Protein AF-A0AAW6R2M0-F1 (afdb_monomer)

Sequence (168 aa):
VGVVLWTAVLKSGVHATLAGVIVGFFIPLKEKHGRSPAKRLEHVLHPWVAYLILPLFAFANAGVSLQGVTLDGLTSILPLGIIAGLLIGKPLGISLFCWLALRLKLAHLPEGTTYQQIMAVGILCGIGFTMSIFIASLAFGSVDPELINWAKLGILVGSISSAVIGYS

Foldseek 3Di:
DLVVQLVVQVPQLVSNVVSVVVVLVPQAQDCPPVDGPSVVVCVVCVCCCVPPVQVVLCVVQLDADPPPDDPVLCVDPQLVVLLCCLQPVQLCVQLVVVVVCVVVVVDDDPPPDDSVVSSLVSLQSSLCQSVQLSVLCSVCVPPDPVSSNSSSVSNVVSNVVSVVVSVD

Nearest PDB structures (foldseek):
  7s24-assembly1_A  TM=9.761E-01  e=2.467E-16  Escherichia coli
  7a0w-assembly1_B  TM=9.775E-01  e=5.402E-16  Salmonella enterica subsp. enterica serovar Typhimurium str. LT2
  7a0y-assembly1_B  TM=9.804E-01  e=6.571E-16  Salmonella enterica subsp. enterica serovar Typhimurium str. LT2
  8ps0-assembly1_A  TM=9.637E-01  e=1.839E-15  Escherichia coli
  4au5-assembly1_A  TM=9.668E-01  e=6.572E-15  Escherichia coli

Mean predicted aligned error: 5.82 Å

pLDDT: mean 89.92, std 5.55, range [70.62, 97.38]

Secondary structure (DSSP, 8-state):
-HHHHHHHTGGGSHHHHHHHHHHHHHS--S-TTSS-HHHHHHHHHHHHIIIIIHHHHHHHHS----TT--HHHHTSHHHHHHHHIIIIIHHHHHHHHHHHHHHTTS--PPTT--HHHHHHHHHHTT--HHHHHHHHHHHHTTT-HHHHHHHHHHHHHHHHHHHHHHH-

Radius of gyration: 19.64 Å; Cα contacts (8 Å, |Δi|>4): 162; chains: 1; bounding box: 55×32×48 Å

Organism: NCBI:txid332186

Structure (mmCIF, N/CA/C/O backbone):
data_AF-A0AAW6R2M0-F1
#
_entry.id   AF-A0AAW6R2M0-F1
#
loop_
_atom_site.group_PDB
_atom_site.id
_atom_site.type_symbol
_atom_site.label_atom_id
_atom_site.label_alt_id
_atom_site.label_comp_id
_atom_site.label_asym_id
_atom_site.label_entity_id
_atom_site.label_seq_id
_atom_site.pdbx_PDB_ins_code
_atom_site.Cartn_x
_atom_site.Cartn_y
_atom_site.Cartn_z
_atom_site.occupancy
_atom_site.B_iso_or_equiv
_atom_site.auth_seq_id
_atom_site.auth_comp_id
_atom_site.auth_asym_id
_atom_site.auth_atom_id
_atom_site.pdbx_PDB_model_num
ATOM 1 N N . VAL A 1 1 ? -27.249 1.471 -7.514 1.00 74.44 1 VAL A N 1
ATOM 2 C CA . VAL A 1 1 ? -26.745 2.860 -7.357 1.00 74.44 1 VAL A CA 1
ATOM 3 C C . VAL A 1 1 ? -25.223 2.924 -7.400 1.00 74.44 1 VAL A C 1
ATOM 5 O O . VAL A 1 1 ? -24.711 3.594 -8.280 1.00 74.44 1 VAL A O 1
ATOM 8 N N . GLY A 1 2 ? -24.491 2.190 -6.550 1.00 79.94 2 GLY A N 1
ATOM 9 C CA . GLY A 1 2 ? -23.017 2.227 -6.564 1.00 79.94 2 GLY A CA 1
ATOM 10 C C . GLY A 1 2 ? -22.372 1.885 -7.913 1.00 79.94 2 GLY A C 1
ATOM 11 O O . GLY A 1 2 ? -21.513 2.622 -8.376 1.00 79.94 2 GLY A O 1
ATOM 12 N N . VAL A 1 3 ? -22.860 0.842 -8.597 1.00 87.06 3 VAL A N 1
ATOM 13 C CA . VA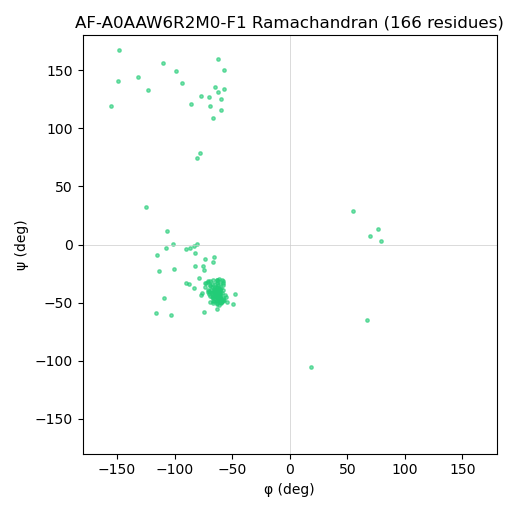L A 1 3 ? -22.395 0.479 -9.953 1.00 87.06 3 VAL A CA 1
ATOM 14 C C . VAL A 1 3 ? -22.656 1.598 -10.966 1.00 87.06 3 VAL A C 1
ATOM 16 O O . VAL A 1 3 ? -21.805 1.866 -11.799 1.00 87.06 3 VAL A O 1
ATOM 19 N N . VAL A 1 4 ? -23.787 2.303 -10.852 1.00 88.06 4 VAL A N 1
ATOM 20 C CA . VAL A 1 4 ? -24.137 3.425 -11.742 1.00 88.06 4 VAL A CA 1
ATOM 21 C C . VAL A 1 4 ? -23.178 4.600 -11.535 1.00 88.06 4 VAL A C 1
ATOM 23 O O . VAL A 1 4 ? -22.658 5.151 -12.503 1.00 88.06 4 VAL A O 1
ATOM 26 N N . LEU A 1 5 ? -22.889 4.944 -10.274 1.00 85.00 5 LEU A N 1
ATOM 27 C CA . LEU A 1 5 ? -21.897 5.968 -9.941 1.00 85.00 5 LEU A CA 1
ATOM 28 C C . LEU A 1 5 ? -20.513 5.579 -10.472 1.00 85.00 5 LEU A C 1
ATOM 30 O O . LEU A 1 5 ? -19.866 6.389 -11.124 1.00 85.00 5 LEU A O 1
ATOM 34 N N . TRP A 1 6 ? -20.097 4.330 -10.253 1.00 89.81 6 TRP A N 1
ATOM 35 C CA . TRP A 1 6 ? -18.831 3.795 -10.753 1.00 89.81 6 TRP A CA 1
ATOM 36 C C . TRP A 1 6 ? -18.732 3.886 -12.283 1.00 89.81 6 TRP A C 1
ATOM 38 O O . TRP A 1 6 ? -17.734 4.386 -12.796 1.00 89.81 6 TRP A O 1
ATOM 48 N N . THR A 1 7 ? -19.785 3.495 -13.015 1.00 87.75 7 THR A N 1
ATOM 49 C CA . THR A 1 7 ? -19.813 3.607 -14.483 1.00 87.75 7 THR A CA 1
ATOM 50 C C . THR A 1 7 ? -19.739 5.055 -14.955 1.00 87.75 7 THR A C 1
ATOM 52 O O . THR A 1 7 ? -19.073 5.335 -15.948 1.00 87.75 7 THR A O 1
ATOM 55 N N . ALA A 1 8 ? -20.364 5.988 -14.231 1.00 85.38 8 ALA A N 1
ATOM 56 C CA . ALA A 1 8 ? -20.354 7.404 -14.587 1.00 85.38 8 ALA A CA 1
ATOM 57 C C . ALA A 1 8 ? -18.955 8.035 -14.467 1.00 85.38 8 ALA A C 1
ATOM 59 O O . ALA A 1 8 ? -18.624 8.941 -15.228 1.00 85.38 8 ALA A O 1
ATOM 60 N N . VAL A 1 9 ? -18.116 7.542 -13.550 1.00 88.56 9 VAL A N 1
ATOM 61 C CA . VAL A 1 9 ? -16.774 8.095 -13.283 1.00 88.56 9 VAL A CA 1
ATOM 62 C C . VAL A 1 9 ? -15.624 7.221 -13.803 1.00 88.56 9 VAL A C 1
ATOM 64 O O . VAL A 1 9 ? -14.454 7.466 -13.496 1.00 88.56 9 VAL A O 1
ATOM 67 N N . LEU A 1 10 ? -15.937 6.211 -14.619 1.00 86.31 10 LEU A N 1
ATOM 68 C CA . LEU A 1 10 ? -15.000 5.171 -15.049 1.00 86.31 10 LEU A CA 1
ATOM 69 C C . LEU A 1 10 ? -13.761 5.719 -15.775 1.00 86.31 10 LEU A C 1
ATOM 71 O O . LEU A 1 10 ? -12.664 5.181 -15.635 1.00 86.31 10 LEU A O 1
ATOM 75 N N . LYS A 1 11 ? -13.913 6.823 -16.514 1.00 80.31 11 LYS A N 1
ATOM 76 C CA . LYS A 1 11 ? -12.878 7.346 -17.419 1.00 80.31 11 LYS A CA 1
ATOM 77 C C . LYS A 1 11 ? -11.613 7.860 -16.715 1.00 80.31 11 LYS A C 1
ATOM 79 O O . LYS A 1 11 ? -10.606 8.060 -17.379 1.00 80.31 11 LYS A O 1
ATOM 84 N N . SER A 1 12 ? -11.648 8.080 -15.398 1.00 75.56 12 SER A N 1
ATOM 85 C CA . SER A 1 12 ? -10.506 8.623 -14.650 1.00 75.56 12 SER A CA 1
ATOM 86 C C . SER A 1 12 ? -9.785 7.601 -13.758 1.00 75.56 12 SER A C 1
ATOM 88 O O . SER A 1 12 ? -8.777 7.957 -13.155 1.00 75.56 12 SER A O 1
ATOM 90 N N . GLY A 1 13 ? -10.247 6.347 -13.666 1.00 73.62 13 GLY A N 1
ATOM 91 C CA . GLY A 1 13 ? -9.607 5.288 -12.864 1.00 73.62 13 GLY A CA 1
ATOM 92 C C . GLY A 1 13 ? -9.671 5.524 -11.345 1.00 73.62 13 GLY A C 1
ATOM 93 O O . GLY A 1 13 ? -10.375 4.808 -10.638 1.00 73.62 13 GLY A O 1
ATOM 94 N N . VAL A 1 14 ? -9.014 6.574 -10.838 1.00 79.06 14 VAL A N 1
ATOM 95 C CA . VAL A 1 14 ? -9.030 6.989 -9.421 1.00 79.06 14 VAL A CA 1
ATOM 96 C C . VAL A 1 14 ? -10.427 7.388 -8.935 1.00 79.06 14 VAL A C 1
ATOM 98 O O . VAL A 1 14 ? -10.813 7.101 -7.806 1.00 79.06 14 VAL A O 1
ATOM 101 N N . HIS A 1 15 ? -11.245 7.997 -9.795 1.00 81.44 15 HIS A N 1
ATOM 102 C CA . HIS A 1 15 ? -12.616 8.342 -9.418 1.00 81.44 15 HIS A CA 1
ATOM 103 C C . HIS A 1 15 ? -13.487 7.088 -9.254 1.00 81.44 15 HIS A C 1
ATOM 105 O O . HIS A 1 15 ? -14.373 7.050 -8.401 1.00 81.44 15 HIS A O 1
ATOM 111 N N . ALA A 1 16 ? -13.197 6.032 -10.018 1.00 82.06 16 ALA A N 1
ATOM 112 C CA . ALA A 1 16 ? -13.907 4.765 -9.927 1.00 82.06 16 ALA A CA 1
ATOM 113 C C . ALA A 1 16 ? -13.605 4.040 -8.603 1.00 82.06 16 ALA A C 1
ATOM 115 O O . ALA A 1 16 ? -14.509 3.461 -8.002 1.00 82.06 16 ALA A O 1
ATOM 116 N N . THR A 1 17 ? -12.379 4.128 -8.076 1.00 86.25 17 THR A N 1
ATOM 117 C CA . THR A 1 17 ? -12.075 3.584 -6.741 1.00 86.25 17 THR A CA 1
ATOM 118 C C . THR A 1 17 ? -12.708 4.401 -5.620 1.00 86.25 17 THR A C 1
ATOM 120 O O . THR A 1 17 ? -13.270 3.822 -4.687 1.00 86.25 17 THR A O 1
ATOM 123 N N . LEU A 1 18 ? -12.726 5.731 -5.743 1.00 88.56 18 LEU A N 1
ATOM 124 C CA . LEU A 1 18 ? -13.427 6.602 -4.795 1.00 88.56 18 LEU A CA 1
ATOM 125 C C . LEU A 1 18 ? -14.941 6.361 -4.773 1.00 88.56 18 LEU A C 1
ATOM 127 O O . LEU A 1 18 ? -15.548 6.476 -3.712 1.00 88.56 18 LEU A O 1
ATOM 131 N N . ALA A 1 19 ? -15.558 5.958 -5.888 1.00 88.69 19 ALA A N 1
ATOM 132 C CA . ALA A 1 19 ? -16.978 5.607 -5.910 1.00 88.69 19 ALA A CA 1
ATOM 133 C C . ALA A 1 19 ? -17.312 4.471 -4.924 1.00 88.69 19 ALA A C 1
ATOM 135 O O . ALA A 1 19 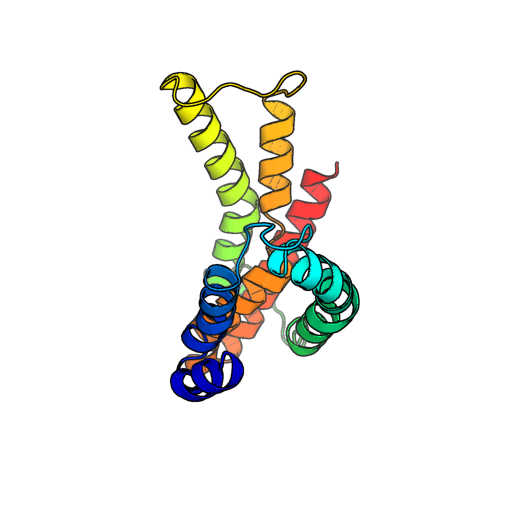? -18.336 4.537 -4.246 1.00 88.69 19 ALA A O 1
ATOM 136 N N . GLY A 1 20 ? -16.441 3.463 -4.788 1.00 88.81 20 GLY A N 1
ATOM 137 C CA . GLY A 1 20 ? -16.610 2.392 -3.800 1.00 88.81 20 GLY A CA 1
ATOM 138 C C . GLY A 1 20 ? -16.545 2.907 -2.359 1.00 88.81 20 GLY A C 1
ATOM 139 O O . GLY A 1 20 ? -17.389 2.548 -1.537 1.00 88.81 20 GLY A O 1
ATOM 140 N N . VAL A 1 21 ? -15.597 3.808 -2.080 1.00 92.50 21 VAL A N 1
ATOM 141 C CA . VAL A 1 21 ? -15.457 4.474 -0.774 1.00 92.50 21 VAL A CA 1
ATOM 142 C C . VAL A 1 21 ? -16.706 5.296 -0.450 1.00 92.50 21 VAL A C 1
ATOM 144 O O . VAL A 1 21 ? -17.280 5.134 0.624 1.00 92.50 21 VAL A O 1
ATOM 147 N N . ILE A 1 22 ? -17.177 6.116 -1.396 1.00 92.62 22 ILE A N 1
ATOM 148 C CA . ILE A 1 22 ? -18.400 6.919 -1.251 1.00 92.62 22 ILE A CA 1
ATOM 149 C C . ILE A 1 22 ? -19.590 6.008 -0.966 1.00 92.62 22 ILE A C 1
ATOM 151 O O . ILE A 1 22 ? -20.316 6.240 -0.009 1.00 92.62 22 ILE A O 1
ATOM 155 N N . VAL A 1 23 ? -19.780 4.939 -1.738 1.00 92.31 23 VAL A N 1
ATOM 156 C CA . VAL A 1 23 ? -20.875 3.998 -1.482 1.00 92.31 23 VAL A CA 1
ATOM 157 C C . VAL A 1 23 ? -20.781 3.447 -0.062 1.00 92.31 23 VAL A C 1
ATOM 159 O O . VAL A 1 23 ? -21.779 3.512 0.643 1.00 92.31 23 VAL A O 1
ATOM 162 N N . GLY A 1 24 ? -19.602 3.001 0.384 1.00 91.56 24 GLY A N 1
ATOM 163 C CA . GLY A 1 24 ? -19.379 2.515 1.749 1.00 91.56 24 GLY A CA 1
ATOM 164 C C . GLY A 1 24 ? -19.777 3.522 2.833 1.00 91.56 24 GLY A C 1
ATOM 165 O O . GLY A 1 24 ? -20.494 3.156 3.761 1.00 91.56 24 GLY A O 1
ATOM 166 N N . PHE A 1 25 ? -19.402 4.797 2.678 1.00 93.56 25 PHE A N 1
ATOM 167 C CA . PHE A 1 25 ? -19.776 5.874 3.607 1.00 93.56 25 PHE A CA 1
ATOM 168 C C . PHE A 1 25 ? -21.288 6.112 3.703 1.00 93.56 25 PHE A C 1
ATOM 170 O O . PHE A 1 25 ? -21.778 6.536 4.749 1.00 93.56 25 PHE A O 1
ATOM 177 N N . PHE A 1 26 ? -22.031 5.845 2.630 1.00 93.69 26 PHE A N 1
ATOM 178 C CA . PHE A 1 26 ? -23.479 6.046 2.583 1.00 93.69 26 PHE A CA 1
ATOM 179 C C . PHE A 1 26 ? -24.285 4.810 3.020 1.00 93.69 26 PHE A C 1
ATOM 181 O O . PHE A 1 26 ? -25.512 4.889 3.114 1.00 93.69 26 PHE A O 1
ATOM 188 N N . ILE A 1 27 ? -23.642 3.672 3.317 1.00 92.00 27 ILE A N 1
ATOM 189 C CA . ILE A 1 27 ? -24.348 2.491 3.832 1.00 92.00 27 ILE A CA 1
ATOM 190 C C . ILE A 1 27 ? -24.678 2.705 5.316 1.00 92.00 27 ILE A C 1
ATOM 192 O O . ILE A 1 27 ? -23.782 2.992 6.112 1.00 92.00 27 ILE A O 1
ATOM 196 N N . PRO A 1 28 ? -25.946 2.537 5.738 1.00 92.19 28 PRO A N 1
ATOM 197 C CA . PRO A 1 28 ? -26.341 2.804 7.115 1.00 92.19 28 PRO A CA 1
ATOM 198 C C . PRO A 1 28 ? -25.580 1.952 8.138 1.00 92.19 28 PRO A C 1
ATOM 200 O O . PRO A 1 28 ? -25.617 0.722 8.104 1.00 92.19 28 PRO A O 1
ATOM 203 N N . LEU A 1 29 ? -24.942 2.614 9.105 1.00 92.25 29 LEU A N 1
ATOM 204 C CA . LEU A 1 29 ? -24.249 1.933 10.199 1.00 92.25 29 LEU A CA 1
ATOM 205 C C . LEU A 1 29 ? -25.176 1.617 11.384 1.00 92.25 29 LEU A C 1
ATOM 207 O O . LEU A 1 29 ? -24.999 0.588 12.033 1.00 92.25 29 LEU A O 1
ATOM 211 N N . LYS A 1 30 ? -26.166 2.478 11.669 1.00 90.12 30 LYS A N 1
ATOM 212 C CA . LYS A 1 30 ? -27.027 2.358 12.860 1.00 90.12 30 LYS A CA 1
ATOM 213 C C . LYS A 1 30 ? -27.883 1.090 12.835 1.00 90.12 30 LYS A C 1
ATOM 215 O O . LYS A 1 30 ? -28.556 0.793 11.848 1.00 90.12 30 LYS A O 1
ATOM 220 N N . GLU A 1 31 ? -27.937 0.403 13.971 1.00 85.25 31 GLU A N 1
ATOM 221 C CA . GLU A 1 31 ? -28.747 -0.802 14.168 1.00 85.25 31 GLU A CA 1
ATOM 222 C C . GLU A 1 31 ? -30.214 -0.447 14.442 1.00 85.25 31 GLU A C 1
ATOM 224 O O . GLU A 1 31 ? -30.696 -0.522 15.566 1.00 85.25 31 GLU A O 1
ATOM 229 N N . LYS A 1 32 ? -30.950 -0.036 13.403 1.00 76.62 32 LYS A N 1
ATOM 230 C CA . LYS A 1 32 ? -32.382 0.301 13.537 1.00 76.62 32 LYS A CA 1
ATOM 231 C C . LYS A 1 32 ? -33.285 -0.937 13.685 1.00 76.62 32 LYS A C 1
ATOM 233 O O . LYS A 1 32 ? -34.381 -0.832 14.220 1.00 76.62 32 LYS A O 1
ATOM 238 N N . HIS A 1 33 ? -32.821 -2.106 13.237 1.00 75.62 33 HIS A N 1
ATOM 239 C CA . HIS A 1 33 ? -33.570 -3.373 13.240 1.00 75.62 33 HIS A CA 1
ATOM 240 C C . HIS A 1 33 ? -32.816 -4.502 13.969 1.00 75.62 33 HIS A C 1
ATOM 242 O O . HIS A 1 33 ? -32.867 -5.657 13.553 1.00 75.62 33 HIS A O 1
ATOM 248 N N . GLY A 1 34 ? -32.035 -4.165 15.004 1.00 84.25 34 GLY A N 1
ATOM 249 C CA . GLY A 1 34 ? -31.213 -5.132 15.754 1.00 84.25 34 GLY A CA 1
ATOM 250 C C . GLY A 1 34 ? -30.011 -5.697 14.981 1.00 84.25 34 GLY A C 1
ATOM 251 O O . GLY A 1 34 ? -29.356 -6.625 15.446 1.00 84.25 34 GLY A O 1
ATOM 252 N N . ARG A 1 35 ? -29.728 -5.170 13.783 1.00 84.31 35 ARG A N 1
ATOM 253 C CA . ARG A 1 35 ? -28.551 -5.499 12.968 1.00 84.31 35 ARG A CA 1
ATOM 254 C C . ARG A 1 35 ? -28.121 -4.296 12.137 1.00 84.31 35 ARG A C 1
ATOM 256 O O . ARG A 1 35 ? -28.967 -3.588 11.588 1.00 84.31 35 ARG A O 1
ATOM 263 N N . SER A 1 36 ? -26.811 -4.098 12.018 1.00 92.94 36 SER A N 1
ATOM 264 C CA . SER A 1 36 ? -26.215 -3.093 11.132 1.00 92.94 36 SER A CA 1
ATOM 265 C C . SER A 1 36 ? -26.042 -3.658 9.713 1.00 92.94 36 SER A C 1
ATOM 267 O O . SER A 1 36 ? -25.338 -4.664 9.546 1.00 92.94 36 SER A O 1
ATOM 269 N N . PRO A 1 37 ? -26.645 -3.046 8.674 1.00 91.50 37 PRO A N 1
ATOM 270 C CA . PRO A 1 37 ? -26.459 -3.504 7.302 1.00 91.50 37 PRO A CA 1
ATOM 271 C C . PRO A 1 37 ? -25.022 -3.279 6.811 1.00 91.50 37 PRO A C 1
ATOM 273 O O . PRO A 1 37 ? -24.500 -4.143 6.109 1.00 91.50 37 PRO A O 1
ATOM 276 N N . ALA A 1 38 ? -24.350 -2.200 7.237 1.00 92.06 38 ALA A N 1
ATOM 277 C CA . ALA A 1 38 ? -22.930 -1.978 6.946 1.00 92.06 38 ALA A CA 1
ATOM 278 C C . ALA A 1 38 ? -22.051 -3.105 7.509 1.00 92.06 38 ALA A C 1
ATOM 280 O O . ALA A 1 38 ? -21.293 -3.720 6.765 1.00 92.06 38 ALA A O 1
ATOM 281 N N . LYS A 1 39 ? -22.233 -3.455 8.791 1.00 92.44 39 LYS A N 1
ATOM 282 C CA . LYS A 1 39 ? -21.468 -4.529 9.450 1.00 92.44 39 LYS A CA 1
ATOM 283 C C . LYS A 1 39 ? -21.700 -5.893 8.795 1.00 92.44 39 LYS A C 1
ATOM 285 O O . LYS A 1 39 ? -20.774 -6.684 8.641 1.00 92.44 39 LYS A O 1
ATOM 290 N N . ARG A 1 40 ? -22.946 -6.178 8.391 1.00 92.38 40 ARG A N 1
ATOM 291 C CA . ARG A 1 40 ? -23.289 -7.400 7.646 1.00 92.38 40 ARG A CA 1
ATOM 292 C C . ARG A 1 40 ? -22.567 -7.437 6.299 1.00 92.38 40 ARG A C 1
ATOM 294 O O . ARG A 1 40 ? -22.027 -8.481 5.951 1.00 92.38 40 ARG A O 1
ATOM 301 N N . LEU A 1 41 ? -22.572 -6.331 5.554 1.00 93.06 41 LEU A N 1
ATOM 302 C CA . LEU A 1 41 ? -21.936 -6.262 4.241 1.00 93.06 41 LEU A CA 1
ATOM 303 C C . LEU A 1 41 ? -20.412 -6.366 4.335 1.00 93.06 41 LEU A C 1
ATOM 305 O O . LEU A 1 41 ? -19.828 -7.132 3.579 1.00 93.06 41 LEU A O 1
ATOM 309 N N . GLU A 1 42 ? -19.783 -5.651 5.267 1.00 94.56 42 GLU A N 1
ATOM 310 C CA . GLU A 1 42 ? -18.340 -5.725 5.524 1.00 94.56 42 GLU A CA 1
ATOM 311 C C . GLU A 1 42 ? -17.906 -7.170 5.788 1.00 94.56 42 GLU A C 1
ATOM 313 O O . GLU A 1 42 ? -16.999 -7.679 5.134 1.00 94.56 42 GLU A O 1
ATOM 318 N N . HIS A 1 43 ? -18.619 -7.868 6.677 1.00 94.69 43 HIS A N 1
ATOM 319 C CA . HIS A 1 43 ? -18.304 -9.250 7.025 1.00 94.69 43 HIS A CA 1
ATOM 320 C C . HIS A 1 43 ? -18.478 -10.218 5.845 1.00 94.69 43 HIS A C 1
ATOM 322 O O . HIS A 1 43 ? -17.696 -11.152 5.694 1.00 94.69 43 HIS A O 1
ATOM 328 N N . VAL A 1 44 ? -19.485 -9.994 4.992 1.00 95.81 44 VAL A N 1
ATOM 329 C CA . VAL A 1 44 ? -19.690 -10.796 3.776 1.00 95.81 44 VAL A CA 1
ATOM 330 C C . VAL A 1 44 ? -18.620 -10.493 2.732 1.00 95.81 44 VAL A C 1
ATOM 332 O O . VAL A 1 44 ? -18.140 -11.423 2.097 1.00 95.81 44 VAL A O 1
ATOM 335 N N . LEU A 1 45 ? -18.234 -9.229 2.546 1.00 94.88 45 LEU A N 1
ATOM 336 C CA . LEU A 1 45 ? -17.246 -8.823 1.545 1.00 94.88 45 LEU A CA 1
ATOM 337 C C . LEU A 1 45 ? -15.818 -9.202 1.929 1.00 94.88 45 LEU A C 1
ATOM 339 O O . LEU A 1 45 ? -15.035 -9.516 1.039 1.00 94.88 45 LEU A O 1
ATOM 343 N N . HIS A 1 46 ? -15.479 -9.202 3.218 1.00 95.69 46 HIS A N 1
ATOM 344 C CA . HIS A 1 46 ? -14.128 -9.488 3.697 1.00 95.69 46 HIS A CA 1
ATOM 345 C C . HIS A 1 46 ? -13.505 -10.767 3.095 1.00 95.69 46 HIS A C 1
ATOM 347 O O . HIS A 1 46 ? -12.413 -10.664 2.534 1.00 95.69 46 HIS A O 1
ATOM 353 N N . PRO A 1 47 ? -14.155 -11.953 3.112 1.00 96.94 47 PRO A N 1
ATOM 354 C CA . PRO A 1 47 ? -13.587 -13.148 2.487 1.00 96.94 47 PRO A CA 1
ATOM 355 C C . PRO A 1 47 ? -13.444 -13.013 0.964 1.00 96.94 47 PRO A C 1
ATOM 357 O O . PRO A 1 47 ? -12.430 -13.429 0.416 1.00 96.94 47 PRO A O 1
ATOM 360 N N . TRP A 1 48 ? -14.397 -12.390 0.264 1.00 97.38 48 TRP A N 1
ATOM 361 C CA . TRP A 1 48 ? -14.277 -12.173 -1.185 1.00 97.38 48 TRP A CA 1
ATOM 362 C C . TRP A 1 48 ? -13.112 -11.245 -1.526 1.00 97.38 48 TRP A C 1
ATOM 364 O O . TRP A 1 48 ? -12.374 -11.494 -2.478 1.00 97.38 48 TRP A O 1
ATOM 374 N N . VAL A 1 49 ? -12.913 -10.191 -0.735 1.00 94.44 49 VAL A N 1
ATOM 375 C CA . VAL A 1 49 ? -11.802 -9.261 -0.930 1.00 94.44 49 VAL A CA 1
ATOM 376 C C . VAL A 1 49 ? -10.469 -9.951 -0.656 1.00 94.44 49 VAL A C 1
ATOM 378 O O . VAL A 1 49 ? -9.570 -9.875 -1.490 1.00 94.44 49 VAL A O 1
ATOM 381 N N . ALA A 1 50 ? -10.360 -10.662 0.467 1.00 94.12 50 ALA A N 1
ATOM 382 C CA . ALA A 1 50 ? -9.127 -11.311 0.895 1.00 94.12 50 ALA A CA 1
ATOM 383 C C . ALA A 1 50 ? -8.723 -12.509 0.019 1.00 94.12 50 ALA A C 1
ATOM 385 O O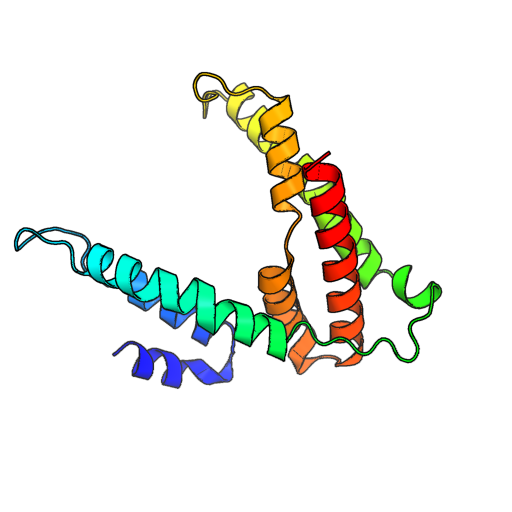 . ALA A 1 50 ? -7.544 -12.653 -0.291 1.00 94.12 50 ALA A O 1
ATOM 386 N N . TYR A 1 51 ? -9.675 -13.353 -0.392 1.00 95.69 51 TYR A N 1
ATOM 387 C CA . TYR A 1 51 ? -9.377 -14.616 -1.081 1.00 95.69 51 TYR A CA 1
ATOM 388 C C . TYR A 1 51 ? -9.554 -14.573 -2.599 1.00 95.69 51 TYR A C 1
ATOM 390 O O . TYR A 1 51 ? -8.978 -15.413 -3.285 1.00 95.69 51 TYR A O 1
ATOM 398 N N . LEU A 1 52 ? -10.325 -13.624 -3.140 1.00 96.06 52 LEU A N 1
ATOM 399 C CA . LEU A 1 52 ? -10.550 -13.525 -4.585 1.00 96.06 52 LEU A CA 1
ATOM 400 C C . LEU A 1 52 ? -9.990 -12.226 -5.160 1.00 96.06 52 LEU A C 1
ATOM 402 O O . LEU A 1 52 ? -9.131 -12.269 -6.034 1.00 96.06 52 LEU A O 1
ATOM 406 N N . ILE A 1 53 ? -10.446 -11.071 -4.670 1.00 94.56 53 ILE A N 1
ATOM 407 C CA . ILE A 1 53 ? -10.148 -9.779 -5.308 1.00 94.56 53 ILE A CA 1
ATOM 408 C C . ILE A 1 53 ? -8.667 -9.418 -5.161 1.00 94.56 53 ILE A C 1
ATOM 410 O O . ILE A 1 53 ? -8.029 -9.091 -6.159 1.00 94.56 53 ILE A O 1
ATOM 414 N N . LEU A 1 54 ? -8.105 -9.491 -3.949 1.00 93.12 54 LEU A N 1
ATOM 415 C CA . LEU A 1 54 ? -6.697 -9.161 -3.711 1.00 93.12 54 LEU A CA 1
ATOM 416 C C . LEU A 1 54 ? -5.738 -10.122 -4.437 1.00 93.12 54 LEU A C 1
ATOM 418 O O . LEU A 1 54 ? -4.850 -9.620 -5.131 1.00 93.12 54 LEU A O 1
ATOM 422 N N . PRO A 1 55 ? -5.905 -11.460 -4.367 1.00 93.50 55 PRO A N 1
ATOM 423 C CA . PRO A 1 55 ? -5.068 -12.384 -5.128 1.00 93.50 55 PRO A CA 1
ATOM 424 C C . PRO A 1 55 ? -5.189 -12.198 -6.640 1.00 93.50 55 PRO A C 1
ATOM 426 O O . PRO A 1 55 ? -4.172 -12.189 -7.327 1.00 93.50 55 PRO A O 1
ATOM 429 N N . LEU A 1 56 ? -6.399 -11.979 -7.167 1.00 94.88 56 LEU A N 1
ATOM 430 C CA . LEU A 1 56 ? -6.605 -11.728 -8.596 1.00 94.88 56 LEU A CA 1
ATOM 431 C C . LEU A 1 56 ? -5.954 -10.411 -9.041 1.00 94.88 56 LEU A C 1
ATOM 433 O O . LEU A 1 56 ? -5.311 -10.358 -10.088 1.00 94.88 56 LEU A O 1
ATOM 437 N N . PHE A 1 57 ? -6.081 -9.355 -8.233 1.00 92.81 57 PHE A N 1
ATOM 438 C CA . PHE A 1 57 ? -5.435 -8.071 -8.491 1.00 92.81 57 PHE A CA 1
ATOM 439 C C . PHE A 1 57 ? -3.912 -8.207 -8.506 1.00 92.81 57 PHE A C 1
ATOM 441 O O . PHE A 1 57 ? -3.260 -7.711 -9.428 1.00 92.81 57 PHE A O 1
ATOM 448 N N . ALA A 1 58 ? -3.354 -8.893 -7.504 1.00 89.69 58 ALA A N 1
ATOM 449 C CA . ALA A 1 58 ? -1.929 -9.168 -7.422 1.00 89.69 58 ALA A CA 1
ATOM 450 C C . ALA A 1 58 ? -1.469 -10.016 -8.612 1.00 89.69 58 ALA A C 1
ATOM 452 O O . ALA A 1 58 ? -0.476 -9.679 -9.236 1.00 89.69 58 ALA A O 1
ATOM 453 N N . PHE A 1 59 ? -2.212 -11.047 -9.005 1.00 91.88 59 PHE A N 1
ATOM 454 C CA . PHE A 1 59 ? -1.887 -11.860 -10.175 1.00 91.88 59 PHE A CA 1
ATOM 455 C C . PHE A 1 59 ? -1.839 -11.031 -11.469 1.00 91.88 59 PHE A C 1
ATOM 457 O O . PHE A 1 59 ? -0.879 -11.124 -12.228 1.00 91.88 59 PHE A O 1
ATOM 464 N N . ALA A 1 60 ? -2.833 -10.167 -11.693 1.00 90.69 60 ALA A N 1
ATOM 465 C CA . ALA A 1 60 ? -2.907 -9.341 -12.897 1.00 90.69 60 ALA A CA 1
ATOM 466 C C . ALA A 1 60 ? -1.852 -8.220 -12.939 1.00 90.69 60 ALA A C 1
ATOM 468 O O . ALA A 1 60 ? -1.404 -7.839 -14.019 1.00 90.69 60 ALA A O 1
ATOM 469 N N . ASN A 1 61 ? -1.460 -7.671 -11.782 1.00 87.94 61 ASN A N 1
ATOM 470 C CA . ASN A 1 61 ? -0.632 -6.461 -11.723 1.00 87.94 61 ASN A CA 1
ATOM 471 C C . ASN A 1 61 ? 0.778 -6.669 -11.166 1.00 87.94 61 ASN A C 1
ATOM 473 O O . ASN A 1 61 ? 1.652 -5.864 -11.472 1.00 87.94 61 ASN A O 1
ATOM 477 N N . ALA A 1 62 ? 1.037 -7.710 -10.380 1.00 82.31 62 ALA A N 1
ATOM 478 C CA . ALA A 1 62 ? 2.368 -7.999 -9.842 1.00 82.31 62 ALA A CA 1
ATOM 479 C C . ALA A 1 62 ? 3.266 -8.742 -10.840 1.00 82.31 62 ALA A C 1
ATOM 481 O O . ALA A 1 62 ? 4.456 -8.886 -10.579 1.00 82.31 62 ALA A O 1
ATOM 482 N N . GLY A 1 63 ? 2.729 -9.178 -11.986 1.00 82.25 63 GLY A N 1
ATOM 483 C CA . GLY A 1 63 ? 3.541 -9.647 -13.103 1.00 82.25 63 GLY A CA 1
ATOM 484 C C . GLY A 1 63 ? 4.467 -8.531 -13.589 1.00 82.25 63 GLY A C 1
ATOM 485 O O . GLY A 1 63 ? 3.998 -7.487 -14.055 1.00 82.25 63 GLY A O 1
ATOM 486 N N . VAL A 1 64 ? 5.775 -8.749 -13.456 1.00 81.81 64 VAL A N 1
ATOM 487 C CA . VAL A 1 64 ? 6.821 -7.854 -13.955 1.00 81.81 64 VAL A CA 1
ATOM 488 C C . VAL A 1 64 ? 7.723 -8.637 -14.892 1.00 81.81 64 VAL A C 1
ATOM 490 O O . VAL A 1 64 ? 8.144 -9.747 -14.566 1.00 81.81 64 VAL A O 1
ATOM 493 N N . SER A 1 65 ? 8.022 -8.062 -16.057 1.00 82.25 65 SER A N 1
ATOM 494 C CA . SER A 1 65 ? 9.018 -8.646 -16.950 1.00 82.25 65 SER A CA 1
ATOM 495 C C . SER A 1 65 ? 10.402 -8.507 -16.321 1.00 82.25 65 SER A C 1
ATOM 497 O O . SER A 1 65 ? 10.861 -7.397 -16.067 1.00 82.25 65 SER A O 1
ATOM 499 N N . LEU A 1 66 ? 11.062 -9.639 -16.073 1.00 79.56 66 LEU A N 1
ATOM 500 C CA . LEU A 1 66 ? 12.456 -9.677 -15.620 1.00 79.56 66 LEU A CA 1
ATOM 501 C C . LEU A 1 66 ? 13.451 -9.655 -16.791 1.00 79.56 66 LEU A C 1
ATOM 503 O O . LEU A 1 66 ? 14.664 -9.645 -16.585 1.00 79.56 66 LEU A O 1
ATOM 507 N N . GLN A 1 67 ? 12.955 -9.669 -18.030 1.00 76.88 67 GLN A N 1
ATOM 508 C CA . GLN A 1 67 ? 13.803 -9.600 -19.213 1.00 76.88 67 GLN A CA 1
ATOM 509 C C . GLN A 1 67 ? 14.406 -8.199 -19.329 1.00 76.88 67 GLN A C 1
ATOM 511 O O . GLN A 1 67 ? 13.680 -7.209 -19.307 1.00 76.88 67 GLN A O 1
ATOM 516 N N . GLY A 1 68 ? 15.732 -8.122 -19.451 1.00 70.62 68 GLY A N 1
ATOM 517 C CA . GLY A 1 68 ? 16.442 -6.845 -19.558 1.00 70.62 68 GLY A CA 1
ATOM 518 C C . GLY A 1 68 ? 16.603 -6.087 -18.237 1.00 70.62 68 GLY A C 1
ATOM 519 O O . GLY A 1 68 ? 16.988 -4.922 -18.264 1.00 70.62 68 GLY A O 1
ATOM 520 N N . VAL A 1 69 ? 16.347 -6.719 -17.082 1.00 75.94 69 VAL A N 1
ATOM 521 C CA . VAL A 1 69 ? 16.640 -6.104 -15.779 1.00 75.94 69 VAL A CA 1
ATOM 522 C C . VAL A 1 69 ? 18.150 -5.962 -15.618 1.00 75.94 69 VAL A C 1
ATOM 524 O O . VAL A 1 69 ? 18.869 -6.943 -15.431 1.00 75.94 69 VAL A O 1
ATOM 527 N N . THR A 1 70 ? 18.628 -4.724 -15.681 1.00 81.62 70 THR A N 1
ATOM 528 C CA . THR A 1 70 ? 20.007 -4.359 -15.366 1.00 81.62 70 THR A CA 1
ATOM 529 C C . THR A 1 70 ? 20.095 -3.809 -13.946 1.00 81.62 70 THR A C 1
ATOM 531 O O . THR A 1 70 ? 19.158 -3.186 -13.438 1.00 81.62 70 THR A O 1
ATOM 534 N N . LEU A 1 71 ? 21.245 -4.018 -13.297 1.00 77.25 71 LEU A N 1
ATOM 535 C CA . LEU A 1 71 ? 21.536 -3.399 -11.999 1.00 77.25 71 LEU A CA 1
ATOM 536 C C . LEU A 1 71 ? 21.470 -1.866 -12.091 1.00 77.25 71 LEU A C 1
ATOM 538 O O . LEU A 1 71 ? 20.964 -1.227 -11.173 1.00 77.25 71 LEU A O 1
ATOM 542 N N . ASP A 1 72 ? 21.874 -1.304 -13.232 1.00 79.56 72 ASP A N 1
ATOM 543 C CA . ASP A 1 72 ? 21.805 0.134 -13.516 1.00 79.56 72 ASP A CA 1
ATOM 544 C C . ASP A 1 72 ? 20.364 0.667 -13.543 1.00 79.56 72 ASP A C 1
ATOM 546 O O . ASP A 1 72 ? 20.088 1.793 -13.134 1.00 79.56 72 ASP A O 1
ATOM 550 N N . GLY A 1 73 ? 19.406 -0.151 -13.987 1.00 81.25 73 GLY A N 1
ATOM 551 C CA . GLY A 1 73 ? 17.997 0.227 -13.966 1.00 81.25 73 GLY A CA 1
ATOM 552 C C . GLY A 1 73 ? 17.403 0.226 -12.554 1.00 81.25 73 GLY A C 1
ATOM 553 O O . GLY A 1 73 ? 16.592 1.094 -12.233 1.00 81.25 73 GLY A O 1
ATOM 554 N N . LEU A 1 74 ? 17.853 -0.672 -11.668 1.00 80.50 74 LEU A N 1
ATOM 555 C CA . LEU A 1 74 ? 17.451 -0.676 -10.252 1.00 80.50 74 LEU A CA 1
ATOM 556 C C . LEU A 1 74 ? 18.046 0.494 -9.460 1.00 80.50 74 LEU A C 1
ATOM 558 O O . LEU A 1 74 ? 17.412 0.980 -8.525 1.00 80.50 74 LEU A O 1
ATOM 562 N N . THR A 1 75 ? 19.240 0.959 -9.827 1.00 87.69 75 THR A N 1
ATOM 563 C CA . THR A 1 75 ? 19.865 2.145 -9.223 1.00 87.69 75 THR A CA 1
ATOM 564 C C . THR A 1 75 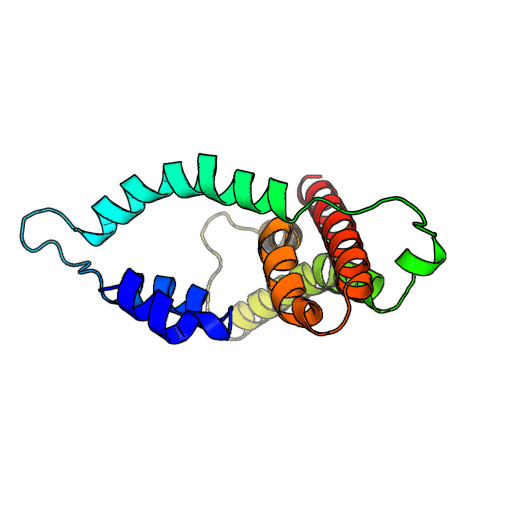? 19.376 3.455 -9.838 1.00 87.69 75 THR A C 1
ATOM 566 O O . THR A 1 75 ? 19.758 4.531 -9.371 1.00 87.69 75 THR A O 1
ATOM 569 N N . SER A 1 76 ? 18.491 3.393 -10.839 1.00 89.44 76 SER A N 1
ATOM 570 C CA . SER A 1 76 ? 17.825 4.579 -11.366 1.00 89.44 76 SER A CA 1
ATOM 571 C C . SER A 1 76 ? 16.962 5.262 -10.297 1.00 89.44 76 SER A C 1
ATOM 573 O O . SER A 1 76 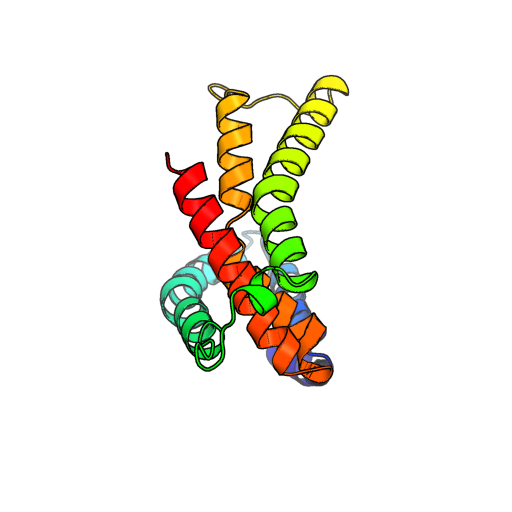? 16.573 4.684 -9.277 1.00 89.44 76 SER A O 1
ATOM 575 N N . ILE A 1 77 ? 16.659 6.539 -10.527 1.00 93.31 77 ILE A N 1
ATOM 576 C CA . ILE A 1 77 ? 16.082 7.410 -9.498 1.00 93.31 77 ILE A CA 1
ATOM 577 C C . ILE A 1 77 ? 14.699 6.942 -9.017 1.00 93.31 77 ILE A C 1
ATOM 579 O O . ILE A 1 77 ? 14.348 7.145 -7.855 1.00 93.31 77 ILE A O 1
ATOM 583 N N . LEU A 1 78 ? 13.923 6.294 -9.894 1.00 93.12 78 LEU A N 1
ATOM 584 C CA . LEU A 1 78 ? 12.553 5.880 -9.606 1.00 93.12 78 LEU A CA 1
ATOM 585 C C . LEU A 1 78 ? 12.502 4.654 -8.670 1.00 93.12 78 LEU A C 1
ATOM 587 O O . LEU A 1 78 ? 11.930 4.790 -7.584 1.00 93.12 78 LEU A O 1
ATOM 591 N N . PRO A 1 79 ? 13.099 3.486 -8.994 1.00 93.25 79 PRO A N 1
ATOM 592 C CA . PRO A 1 79 ? 13.132 2.352 -8.074 1.00 93.25 79 PRO A CA 1
ATOM 593 C C . PRO A 1 79 ? 13.848 2.686 -6.768 1.00 93.25 79 PRO A C 1
ATOM 595 O O . PRO A 1 79 ? 13.336 2.343 -5.704 1.00 93.25 79 PRO A O 1
ATOM 598 N N . LEU A 1 80 ? 14.973 3.408 -6.820 1.00 94.81 80 LEU A N 1
ATOM 599 C CA . LEU A 1 80 ? 15.726 3.775 -5.622 1.00 94.81 80 LEU A CA 1
ATOM 600 C C . LEU A 1 80 ? 14.914 4.697 -4.700 1.00 94.81 80 LEU A C 1
ATOM 602 O O . LEU A 1 80 ? 14.869 4.477 -3.490 1.00 94.81 80 LEU A O 1
ATOM 606 N N . GLY A 1 81 ? 14.217 5.685 -5.270 1.00 95.44 81 GLY A N 1
ATOM 607 C CA . GLY A 1 81 ? 13.323 6.572 -4.527 1.00 95.44 81 GLY A CA 1
ATOM 608 C C . GLY A 1 81 ? 12.159 5.823 -3.876 1.00 95.44 81 GLY A C 1
ATOM 609 O O . GLY A 1 81 ? 11.828 6.081 -2.719 1.00 95.44 81 GLY A O 1
ATOM 610 N N . ILE A 1 82 ? 11.575 4.847 -4.577 1.00 95.94 82 ILE A N 1
ATOM 611 C CA . ILE A 1 82 ? 10.517 3.987 -4.032 1.00 95.94 82 ILE A CA 1
ATOM 612 C C . ILE A 1 82 ? 11.051 3.111 -2.895 1.00 95.94 82 ILE A C 1
ATOM 614 O O . ILE A 1 82 ? 10.431 3.057 -1.833 1.00 95.94 82 ILE A O 1
ATOM 618 N N . ILE A 1 83 ? 12.192 2.444 -3.092 1.00 95.56 83 ILE A N 1
ATOM 619 C CA . ILE A 1 83 ? 12.809 1.575 -2.080 1.00 95.56 83 ILE A CA 1
ATOM 620 C C . ILE A 1 83 ? 13.130 2.392 -0.828 1.00 95.56 83 ILE A C 1
ATOM 622 O O . ILE A 1 83 ? 12.714 2.016 0.265 1.00 95.56 83 ILE A O 1
ATOM 626 N N . ALA A 1 84 ? 13.796 3.539 -0.978 1.00 95.62 84 ALA A N 1
ATOM 627 C CA . ALA A 1 84 ? 14.114 4.423 0.140 1.00 95.62 84 ALA A CA 1
ATOM 628 C C . ALA A 1 84 ? 12.845 4.966 0.820 1.00 95.62 84 ALA A C 1
ATOM 630 O O . ALA A 1 84 ? 12.762 5.000 2.048 1.00 95.62 84 ALA A O 1
ATOM 631 N N . GLY A 1 85 ? 11.822 5.341 0.049 1.00 95.31 85 GLY A N 1
ATOM 632 C CA . GLY A 1 85 ? 10.548 5.820 0.584 1.00 95.31 85 GLY A CA 1
ATOM 633 C C . GLY A 1 85 ? 9.801 4.766 1.408 1.00 95.31 85 GLY A C 1
ATOM 634 O O . GLY A 1 85 ? 9.265 5.083 2.471 1.00 95.31 85 GLY A O 1
ATOM 635 N N . LEU A 1 86 ? 9.791 3.510 0.953 1.00 94.38 86 LEU A N 1
ATOM 636 C CA . LEU A 1 86 ? 9.136 2.404 1.654 1.00 94.38 86 LEU A CA 1
ATOM 637 C C . LEU A 1 86 ? 9.946 1.903 2.851 1.00 94.38 86 LEU A C 1
ATOM 639 O O . LEU A 1 86 ? 9.367 1.666 3.908 1.00 94.38 86 LEU A O 1
ATOM 643 N N . LEU A 1 87 ? 11.262 1.749 2.697 1.00 94.38 87 LEU A N 1
ATOM 644 C CA . LEU A 1 87 ? 12.114 1.139 3.715 1.00 94.38 87 LEU A CA 1
ATOM 645 C C . LEU A 1 87 ? 12.542 2.130 4.800 1.00 94.38 87 LEU A C 1
ATOM 647 O O . LEU A 1 87 ? 12.623 1.761 5.964 1.00 94.38 87 LEU A O 1
ATOM 651 N N . ILE A 1 88 ? 12.807 3.384 4.432 1.00 95.44 88 ILE A N 1
ATOM 652 C CA . ILE A 1 88 ? 13.322 4.414 5.347 1.00 95.44 88 ILE A CA 1
ATOM 653 C C . ILE A 1 88 ? 12.239 5.455 5.633 1.00 95.44 88 ILE A C 1
ATOM 655 O O . ILE A 1 88 ? 11.992 5.803 6.787 1.00 95.44 88 ILE A O 1
ATOM 659 N N . GLY A 1 89 ? 11.544 5.929 4.597 1.00 95.81 89 GLY A N 1
ATOM 660 C CA . GLY A 1 89 ? 10.540 6.987 4.731 1.00 95.81 89 GLY A CA 1
ATOM 661 C C . GLY A 1 89 ? 9.381 6.613 5.660 1.00 95.81 89 GLY A C 1
ATOM 662 O O . GLY A 1 89 ? 8.997 7.411 6.514 1.00 95.81 89 GLY A O 1
ATOM 663 N N . LYS A 1 90 ? 8.846 5.391 5.544 1.00 95.00 90 LYS A N 1
ATOM 664 C CA . LYS A 1 90 ? 7.743 4.895 6.388 1.00 95.00 90 LYS A CA 1
ATOM 665 C C . LYS A 1 90 ? 8.104 4.790 7.876 1.00 95.00 90 LYS A C 1
ATOM 667 O O . LYS A 1 90 ? 7.401 5.421 8.668 1.00 95.00 90 LYS A O 1
ATOM 672 N N . PRO A 1 91 ? 9.166 4.073 8.293 1.00 93.69 91 PRO A N 1
ATOM 673 C CA . PRO A 1 91 ? 9.499 3.978 9.711 1.00 93.69 91 PRO A CA 1
ATOM 674 C C . PRO A 1 91 ? 9.925 5.320 10.304 1.00 93.69 91 PRO A C 1
ATOM 676 O O . PRO A 1 91 ? 9.501 5.644 11.415 1.00 93.69 91 PRO A O 1
ATOM 679 N N . LEU A 1 92 ? 10.693 6.140 9.573 1.00 95.50 92 LEU A N 1
ATOM 680 C CA . LEU A 1 92 ? 11.069 7.473 10.055 1.00 95.50 92 LEU A CA 1
ATOM 681 C C . LEU A 1 92 ? 9.854 8.391 10.185 1.00 95.50 92 LEU A C 1
ATOM 683 O O . LEU A 1 92 ? 9.706 9.061 11.201 1.00 95.50 92 LEU A O 1
ATOM 687 N N . GLY A 1 93 ? 8.954 8.395 9.200 1.00 95.81 93 GLY A N 1
ATOM 688 C CA . GLY A 1 93 ? 7.736 9.197 9.249 1.00 95.81 93 GLY A CA 1
ATOM 689 C C . GLY A 1 93 ? 6.843 8.802 10.423 1.00 95.81 93 GLY A C 1
ATOM 690 O O . GLY A 1 93 ? 6.473 9.650 11.230 1.00 95.81 93 GLY A O 1
ATOM 691 N N . ILE A 1 94 ? 6.537 7.511 10.564 1.00 94.38 94 ILE A N 1
ATOM 692 C CA . ILE A 1 94 ? 5.655 7.024 11.633 1.00 94.38 94 ILE A CA 1
ATOM 693 C C . ILE A 1 94 ? 6.274 7.292 13.008 1.00 94.38 94 ILE A C 1
ATOM 695 O O . ILE A 1 94 ? 5.613 7.874 13.866 1.00 94.38 94 ILE A O 1
ATOM 699 N N . SER A 1 95 ? 7.548 6.948 13.212 1.00 92.75 95 SER A N 1
ATOM 700 C CA . SER A 1 95 ? 8.220 7.180 14.497 1.00 92.75 95 SER A CA 1
ATOM 701 C C . SER A 1 95 ? 8.303 8.667 14.855 1.00 92.75 95 SER A C 1
ATOM 703 O O . SER A 1 95 ? 8.012 9.028 15.997 1.00 92.75 95 SER A O 1
ATOM 705 N N . LEU A 1 96 ? 8.606 9.539 13.886 1.00 94.62 96 LEU A N 1
ATOM 706 C CA . LEU A 1 96 ? 8.660 10.986 14.084 1.00 94.62 96 LEU A CA 1
ATOM 707 C C . LEU A 1 96 ? 7.295 11.555 14.477 1.00 94.62 96 LEU A C 1
ATOM 709 O O . LEU A 1 96 ? 7.198 12.279 15.467 1.00 94.62 96 LEU A O 1
ATOM 713 N N . PHE A 1 97 ? 6.233 11.226 13.737 1.00 94.62 97 PHE A N 1
ATOM 714 C CA . PHE A 1 97 ? 4.897 11.745 14.032 1.00 94.62 97 PHE A CA 1
ATOM 715 C C . PHE A 1 97 ? 4.325 11.176 15.335 1.00 94.62 97 PHE A C 1
ATOM 717 O O . PHE A 1 97 ? 3.689 11.919 16.082 1.00 94.62 97 PHE A O 1
ATOM 724 N N . CYS A 1 98 ? 4.603 9.912 15.672 1.00 91.94 98 CYS A N 1
ATOM 725 C CA . CYS A 1 98 ? 4.258 9.356 16.981 1.00 91.94 98 CYS A CA 1
ATOM 726 C C . CYS A 1 98 ? 5.003 10.081 18.111 1.00 91.94 98 CYS A C 1
ATOM 728 O O . CYS A 1 98 ? 4.390 10.455 19.111 1.00 91.94 98 CYS A O 1
ATOM 730 N N . TRP A 1 99 ? 6.303 10.338 17.948 1.00 90.75 99 TRP A N 1
ATOM 731 C CA . TRP A 1 99 ? 7.093 11.084 18.929 1.00 90.75 99 TRP A CA 1
ATOM 732 C C . TRP A 1 99 ? 6.591 12.524 19.104 1.00 90.75 99 TRP A C 1
ATOM 734 O O . TRP A 1 99 ? 6.443 12.991 20.236 1.00 90.75 99 TRP A O 1
ATOM 744 N N . LEU A 1 100 ? 6.260 13.211 18.005 1.00 94.44 100 LEU A N 1
ATOM 745 C CA . LEU A 1 100 ? 5.670 14.551 18.032 1.00 94.44 100 LEU A CA 1
ATOM 746 C C . LEU A 1 100 ? 4.301 14.559 18.719 1.00 94.44 100 LEU A C 1
ATOM 748 O O . LEU A 1 100 ? 4.053 15.420 19.560 1.00 94.44 100 LEU A O 1
ATOM 752 N N . ALA A 1 101 ? 3.429 13.593 18.423 1.00 93.94 101 ALA A N 1
ATOM 753 C CA . ALA A 1 101 ? 2.111 13.492 19.048 1.00 93.94 101 ALA A CA 1
ATOM 754 C C . ALA A 1 101 ? 2.204 13.305 20.573 1.00 93.94 101 ALA A C 1
ATOM 756 O O . ALA A 1 101 ? 1.441 13.924 21.318 1.00 93.94 101 ALA A O 1
ATOM 757 N N . LEU A 1 102 ? 3.176 12.514 21.040 1.00 91.06 102 LEU A N 1
ATOM 758 C CA . LEU A 1 102 ? 3.448 12.317 22.467 1.00 91.06 102 LEU A CA 1
ATOM 759 C C . LEU A 1 102 ? 4.036 13.581 23.115 1.00 91.06 102 LEU A C 1
ATOM 761 O O . LEU A 1 102 ? 3.598 13.986 24.192 1.00 91.06 102 LEU A O 1
ATOM 765 N N . ARG A 1 103 ? 4.982 14.256 22.444 1.00 91.62 103 ARG A N 1
ATOM 766 C CA . ARG A 1 103 ? 5.574 15.531 22.901 1.00 91.62 103 ARG A CA 1
ATOM 767 C C . ARG A 1 103 ? 4.536 16.642 23.039 1.00 91.62 103 ARG A C 1
ATOM 769 O O . ARG A 1 103 ? 4.576 17.391 24.011 1.00 91.62 103 ARG A O 1
ATOM 776 N N . LEU A 1 104 ? 3.614 16.733 22.084 1.00 96.25 104 LEU A N 1
ATOM 777 C CA . LEU A 1 104 ? 2.535 17.721 22.063 1.00 96.25 104 LEU A CA 1
ATOM 778 C C . LEU A 1 104 ? 1.348 17.336 22.960 1.00 96.25 104 LEU A C 1
ATOM 780 O O . LEU A 1 104 ? 0.376 18.083 23.019 1.00 96.25 104 LEU A O 1
ATOM 784 N N . LYS A 1 105 ? 1.414 16.192 23.661 1.00 92.44 105 LYS A N 1
ATOM 785 C CA . LYS A 1 105 ? 0.329 15.648 24.496 1.00 92.44 105 LYS A CA 1
ATOM 786 C C . LYS A 1 105 ? -1.000 15.485 23.736 1.00 92.44 105 LYS A C 1
ATOM 788 O O . LYS A 1 105 ? -2.067 15.555 24.336 1.00 92.44 105 LYS A O 1
ATOM 793 N N . LEU A 1 106 ? -0.930 15.259 22.421 1.00 93.25 106 LEU A N 1
ATOM 794 C CA . LEU A 1 106 ? -2.090 14.982 21.564 1.00 93.25 106 LEU A CA 1
ATOM 795 C C . LEU A 1 106 ? -2.505 13.506 21.618 1.00 93.25 106 LEU A C 1
ATOM 797 O O . LEU A 1 106 ? -3.613 13.160 21.219 1.00 93.25 106 LEU A O 1
ATOM 801 N N . ALA A 1 107 ? -1.608 12.636 22.084 1.00 88.62 107 ALA A N 1
ATOM 802 C CA . ALA A 1 107 ? -1.834 11.206 22.217 1.00 88.62 107 ALA A CA 1
ATOM 803 C C . ALA A 1 107 ? -1.052 10.634 23.408 1.00 88.62 107 ALA A C 1
ATOM 805 O O . ALA A 1 107 ? -0.144 11.264 23.950 1.00 88.62 107 ALA A O 1
ATOM 806 N N . HIS A 1 108 ? -1.397 9.406 23.772 1.00 86.88 108 HIS A N 1
ATOM 807 C CA . HIS A 1 108 ? -0.746 8.580 24.785 1.00 86.88 108 HIS A CA 1
ATOM 808 C C . HIS A 1 108 ? -0.510 7.179 24.214 1.00 86.88 108 HIS A C 1
ATOM 810 O O . HIS A 1 108 ? -1.326 6.677 23.435 1.00 86.88 108 HIS A O 1
ATOM 816 N N . LEU A 1 109 ? 0.613 6.568 24.598 1.00 83.94 109 LEU A N 1
ATOM 817 C CA . LEU A 1 109 ? 0.942 5.189 24.246 1.00 83.94 109 LEU A CA 1
ATOM 818 C C . LEU A 1 109 ? -0.099 4.233 24.852 1.00 83.94 109 LEU A C 1
ATOM 820 O O . LEU A 1 109 ? -0.389 4.357 26.044 1.00 83.94 109 LEU A O 1
ATOM 824 N N . PRO A 1 110 ? -0.649 3.290 24.068 1.00 83.81 110 PRO A N 1
ATOM 825 C CA . PRO A 1 110 ? -1.480 2.219 24.605 1.00 83.81 110 PRO A CA 1
ATOM 826 C C . PRO A 1 110 ? -0.731 1.396 25.662 1.00 83.81 110 PRO A C 1
ATOM 828 O O . PRO A 1 110 ? 0.491 1.230 25.585 1.00 83.81 110 PRO A O 1
ATOM 831 N N . GLU A 1 111 ? -1.461 0.845 26.631 1.00 84.38 111 GLU A N 1
ATOM 832 C CA . GLU A 1 111 ? -0.872 0.008 27.679 1.00 84.38 111 GLU A CA 1
ATOM 833 C C . GLU A 1 111 ? -0.122 -1.192 27.080 1.00 84.38 111 GLU A C 1
ATOM 835 O O . GLU A 1 111 ? -0.609 -1.865 26.173 1.00 84.38 111 GLU A O 1
ATOM 840 N N . GLY A 1 112 ? 1.095 -1.440 27.572 1.00 82.25 112 GLY A N 1
ATOM 841 C CA . GLY A 1 112 ? 1.942 -2.542 27.105 1.00 82.25 112 GLY A CA 1
ATOM 842 C C . GLY A 1 112 ? 2.680 -2.292 25.785 1.00 82.25 112 GLY A C 1
ATOM 843 O O . GLY A 1 112 ? 3.382 -3.192 25.325 1.00 82.25 112 GLY A O 1
ATOM 844 N N . THR A 1 113 ? 2.569 -1.095 25.190 1.00 88.56 113 THR A N 1
ATOM 845 C CA . THR A 1 113 ? 3.303 -0.758 23.960 1.00 88.56 113 THR A CA 1
ATOM 846 C C . THR A 1 113 ? 4.633 -0.060 24.228 1.00 88.56 113 THR A C 1
ATOM 848 O O . THR A 1 113 ? 4.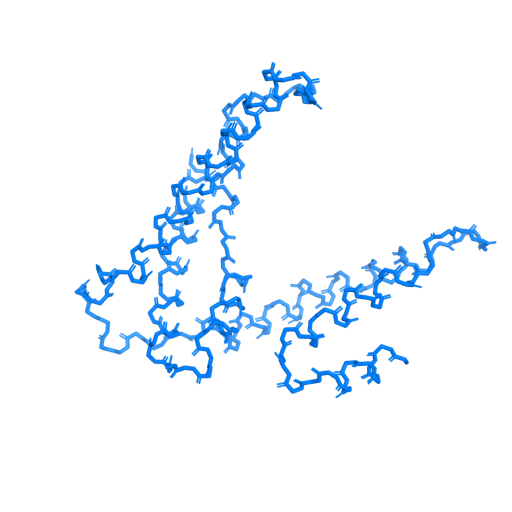736 0.825 25.079 1.00 88.56 113 THR A O 1
ATOM 851 N N . THR A 1 114 ? 5.673 -0.435 23.480 1.00 88.69 114 THR A N 1
ATOM 852 C CA . THR A 1 114 ? 6.995 0.207 23.546 1.00 88.69 114 THR A CA 1
ATOM 853 C C . THR A 1 114 ? 7.295 1.017 22.286 1.00 88.69 114 THR A C 1
ATOM 855 O O . THR A 1 114 ? 6.797 0.736 21.196 1.00 88.69 114 THR A O 1
ATOM 858 N N . TYR A 1 115 ? 8.181 2.011 22.401 1.00 85.88 115 TYR A N 1
ATOM 859 C CA . TYR A 1 115 ? 8.660 2.779 21.243 1.00 85.88 115 TYR A CA 1
ATOM 860 C C . TYR A 1 115 ? 9.317 1.893 20.171 1.00 85.88 115 TYR A C 1
ATOM 862 O O . TYR A 1 115 ? 9.209 2.180 18.981 1.00 85.88 115 TYR A O 1
ATOM 870 N N . GLN A 1 116 ? 9.953 0.791 20.583 1.00 87.94 116 GLN A N 1
ATOM 871 C CA . GLN A 1 116 ? 10.530 -0.197 19.670 1.00 87.94 116 GLN A CA 1
ATOM 872 C C . GLN A 1 116 ? 9.448 -0.912 18.850 1.00 87.94 116 GLN A C 1
ATOM 874 O O . GLN A 1 116 ? 9.614 -1.079 17.646 1.00 87.94 116 GLN A O 1
ATOM 879 N N . GLN A 1 117 ? 8.312 -1.259 19.464 1.00 90.31 117 GLN A N 1
ATOM 880 C CA . GLN A 1 117 ? 7.184 -1.859 18.745 1.00 90.31 117 GLN A CA 1
ATOM 881 C C . GLN A 1 117 ? 6.560 -0.886 17.739 1.00 90.31 117 GLN A C 1
ATOM 883 O O . GLN A 1 117 ? 6.217 -1.297 16.636 1.00 90.31 117 GLN A O 1
ATOM 888 N N . ILE A 1 118 ? 6.468 0.409 18.066 1.00 90.31 118 ILE A N 1
ATOM 889 C CA . ILE A 1 118 ? 6.012 1.426 17.101 1.00 90.31 118 ILE A CA 1
ATOM 890 C C . ILE A 1 118 ? 6.954 1.494 15.899 1.00 90.31 118 ILE A C 1
ATOM 892 O O . ILE A 1 118 ? 6.495 1.561 14.760 1.00 90.31 118 ILE A O 1
ATOM 896 N N . MET A 1 119 ? 8.266 1.460 16.139 1.00 90.56 119 MET A N 1
ATOM 897 C CA . MET A 1 119 ? 9.251 1.468 15.062 1.00 90.56 119 MET A CA 1
ATOM 898 C C . MET A 1 119 ? 9.138 0.212 14.186 1.00 90.56 119 MET A C 1
ATOM 900 O O . MET A 1 119 ? 9.116 0.341 12.965 1.00 90.56 119 MET A O 1
ATOM 904 N N . ALA A 1 120 ? 8.974 -0.972 14.786 1.00 91.56 120 ALA A N 1
ATOM 905 C CA . ALA A 1 120 ? 8.762 -2.227 14.060 1.00 91.56 120 ALA A CA 1
ATOM 906 C C . ALA A 1 120 ? 7.483 -2.194 13.205 1.00 91.56 120 ALA A C 1
ATOM 908 O O . ALA A 1 120 ? 7.518 -2.506 12.015 1.00 91.56 120 ALA A O 1
ATOM 909 N N . VAL A 1 121 ? 6.365 -1.711 13.761 1.00 92.38 121 VAL A N 1
ATOM 910 C CA . VAL A 1 121 ? 5.123 -1.488 13.000 1.00 92.38 121 VAL A CA 1
ATOM 911 C C . VAL A 1 121 ? 5.353 -0.485 11.868 1.00 92.38 121 VAL A C 1
ATOM 913 O O . VAL A 1 121 ? 4.862 -0.687 10.761 1.00 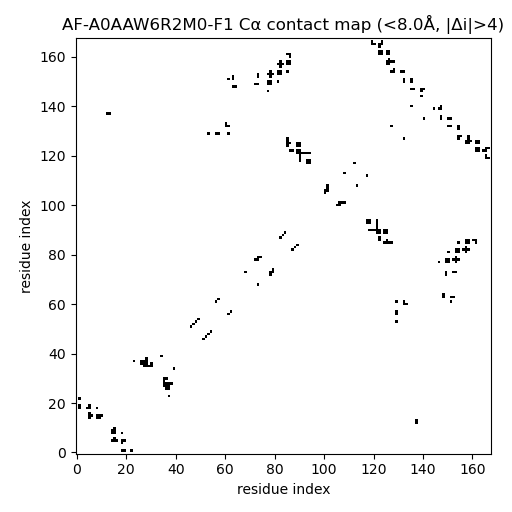92.38 121 VAL A O 1
ATOM 916 N N . GLY A 1 122 ? 6.153 0.558 12.103 1.00 93.38 122 GLY A N 1
ATOM 917 C CA . GLY A 1 122 ? 6.542 1.523 11.079 1.00 93.38 122 GLY A CA 1
ATOM 918 C C . GLY A 1 122 ? 7.282 0.896 9.892 1.00 93.38 122 GLY A C 1
ATOM 919 O O . GLY A 1 122 ? 7.025 1.281 8.750 1.00 93.38 122 GLY A O 1
ATOM 920 N N . ILE A 1 123 ? 8.142 -0.097 10.144 1.00 94.31 123 ILE A N 1
ATOM 921 C CA . ILE A 1 123 ? 8.827 -0.880 9.103 1.00 94.31 123 ILE A CA 1
ATOM 922 C C . ILE A 1 123 ? 7.823 -1.772 8.358 1.00 94.31 123 ILE A C 1
ATOM 924 O O . ILE A 1 123 ? 7.814 -1.785 7.127 1.00 94.31 123 ILE A O 1
ATOM 928 N N . LEU A 1 124 ? 6.910 -2.445 9.070 1.00 93.44 124 LEU A N 1
ATOM 929 C CA . LEU A 1 124 ? 5.848 -3.259 8.458 1.00 93.44 124 LEU A CA 1
ATOM 930 C C . LEU A 1 124 ? 4.884 -2.420 7.598 1.00 93.44 124 LEU A C 1
ATOM 932 O O . LEU A 1 124 ? 4.414 -2.880 6.559 1.00 93.44 124 LEU A O 1
ATOM 936 N N . CYS A 1 125 ? 4.645 -1.154 7.951 1.00 93.94 125 CYS A N 1
ATOM 937 C CA . CYS A 1 125 ? 3.917 -0.200 7.106 1.00 93.94 125 CYS A CA 1
ATOM 938 C C . CYS A 1 125 ? 4.655 0.160 5.799 1.00 93.94 125 CYS A C 1
ATOM 940 O O . CYS A 1 125 ? 4.071 0.806 4.921 1.00 93.94 125 CYS A O 1
ATOM 942 N N . GLY A 1 126 ? 5.923 -0.237 5.666 1.00 92.38 126 GLY A N 1
ATOM 943 C CA . GLY A 1 126 ? 6.704 -0.209 4.431 1.00 92.38 126 GLY A CA 1
ATOM 944 C C . GLY A 1 126 ? 6.311 -1.281 3.414 1.00 92.38 126 GLY A C 1
ATOM 945 O O . GLY A 1 126 ? 6.700 -1.179 2.251 1.00 92.38 126 GLY A O 1
ATOM 946 N N . ILE A 1 127 ? 5.506 -2.276 3.797 1.00 94.44 127 ILE A N 1
ATOM 947 C CA . ILE A 1 127 ? 5.005 -3.319 2.894 1.00 94.44 127 ILE A CA 1
ATOM 948 C C . ILE A 1 127 ? 3.856 -2.740 2.053 1.00 94.44 127 ILE A C 1
ATOM 950 O O . ILE A 1 127 ? 2.674 -2.926 2.333 1.00 94.44 127 ILE A O 1
ATOM 954 N N . GLY A 1 128 ? 4.214 -1.974 1.023 1.00 87.81 128 GLY A N 1
ATOM 955 C CA . GLY A 1 128 ? 3.253 -1.300 0.150 1.00 87.81 128 GLY A CA 1
ATOM 956 C C . GLY A 1 128 ? 2.619 -2.211 -0.904 1.00 87.81 128 GLY A C 1
ATOM 957 O O . GLY A 1 128 ? 1.488 -1.954 -1.312 1.00 87.81 128 GLY A O 1
ATOM 958 N N . PHE A 1 129 ? 3.342 -3.254 -1.333 1.00 91.38 129 PHE A N 1
ATOM 959 C CA . PHE A 1 129 ? 2.962 -4.285 -2.312 1.00 91.38 129 PHE A CA 1
ATOM 960 C C . PHE A 1 129 ? 1.776 -3.909 -3.227 1.00 91.38 129 PHE A C 1
ATOM 962 O O . PHE A 1 129 ? 1.941 -3.081 -4.122 1.00 91.38 129 PHE A O 1
ATOM 969 N N . THR A 1 130 ? 0.578 -4.465 -3.012 1.00 92.19 130 THR A N 1
ATOM 970 C CA . THR A 1 130 ? -0.586 -4.263 -3.894 1.00 92.19 130 THR A CA 1
ATOM 971 C C . THR A 1 130 ? -1.069 -2.817 -3.950 1.00 92.19 130 THR A C 1
ATOM 973 O O . THR A 1 130 ? -1.369 -2.327 -5.037 1.00 92.19 130 THR A O 1
ATOM 976 N N . MET A 1 131 ? -1.116 -2.112 -2.818 1.00 92.75 131 MET A N 1
ATOM 977 C CA . MET A 1 131 ? -1.548 -0.712 -2.787 1.00 92.75 131 MET A CA 1
ATOM 978 C C . MET A 1 131 ? -0.555 0.187 -3.523 1.00 92.75 131 MET A C 1
ATOM 980 O O . MET A 1 131 ? -0.967 1.046 -4.297 1.00 92.75 131 MET A O 1
ATOM 984 N N . SER A 1 132 ? 0.747 -0.041 -3.361 1.00 93.94 132 SER A N 1
ATOM 985 C CA . SER A 1 132 ? 1.765 0.708 -4.101 1.00 93.94 132 SER A CA 1
ATOM 986 C C . SER A 1 132 ? 1.750 0.380 -5.595 1.00 93.94 132 SER A C 1
ATOM 988 O O . SER A 1 132 ? 1.879 1.295 -6.402 1.00 93.94 132 SER A O 1
ATOM 990 N N . ILE A 1 133 ? 1.548 -0.887 -5.987 1.00 93.06 133 ILE A N 1
ATOM 991 C CA . ILE A 1 133 ? 1.413 -1.275 -7.405 1.00 93.06 133 ILE A CA 1
ATOM 992 C C . ILE A 1 133 ? 0.195 -0.587 -8.028 1.00 93.06 133 ILE A C 1
ATOM 994 O O . ILE A 1 133 ? 0.278 -0.065 -9.139 1.00 93.06 133 ILE A O 1
ATOM 998 N N . PHE A 1 134 ? -0.920 -0.533 -7.297 1.00 92.50 134 PHE A N 1
ATOM 999 C CA . PHE A 1 134 ? -2.112 0.188 -7.723 1.00 92.50 134 PHE A CA 1
ATOM 1000 C C . PHE A 1 134 ? -1.826 1.682 -7.935 1.00 92.50 134 PHE A C 1
ATOM 1002 O O . PHE A 1 134 ? -2.121 2.216 -9.003 1.00 92.50 134 PHE A O 1
ATOM 1009 N N . ILE A 1 135 ? -1.181 2.347 -6.971 1.00 93.00 135 ILE A N 1
ATOM 1010 C CA . ILE A 1 135 ? -0.813 3.766 -7.097 1.00 93.00 135 ILE A CA 1
ATOM 1011 C C . ILE A 1 135 ? 0.171 3.997 -8.253 1.00 93.00 135 ILE A C 1
ATOM 1013 O O . ILE A 1 135 ? -0.012 4.942 -9.015 1.00 93.00 135 ILE A O 1
ATOM 1017 N N . ALA A 1 136 ? 1.155 3.118 -8.453 1.00 93.12 136 ALA A N 1
ATOM 1018 C CA . ALA A 1 136 ? 2.077 3.202 -9.585 1.00 93.12 136 ALA A CA 1
ATOM 1019 C C . ALA A 1 136 ? 1.349 3.071 -10.934 1.00 93.12 136 ALA A C 1
ATOM 1021 O O . ALA A 1 136 ? 1.653 3.813 -11.865 1.00 93.12 136 ALA A O 1
ATOM 1022 N N . SER A 1 137 ? 0.350 2.185 -11.030 1.00 90.25 137 SER A N 1
ATOM 1023 C CA . SER A 1 137 ? -0.477 2.055 -12.237 1.00 90.25 137 SER A CA 1
ATOM 1024 C C . SER A 1 137 ? -1.310 3.308 -12.521 1.00 90.25 137 SER A C 1
ATOM 1026 O O . SER A 1 137 ? -1.477 3.671 -13.677 1.00 90.25 137 SER A O 1
ATOM 1028 N N . LEU A 1 138 ? -1.783 4.014 -11.488 1.00 89.81 138 LEU A N 1
ATOM 1029 C CA . LEU A 1 138 ? -2.491 5.284 -11.667 1.00 89.81 138 LEU A CA 1
ATOM 1030 C C . LEU A 1 138 ? -1.544 6.426 -12.051 1.00 89.81 138 LEU A C 1
ATOM 1032 O O . LEU A 1 138 ? -1.926 7.293 -12.830 1.00 89.81 138 LEU A O 1
ATOM 1036 N N . ALA A 1 139 ? -0.328 6.434 -11.502 1.00 91.19 139 ALA A N 1
ATOM 1037 C CA . ALA A 1 139 ? 0.649 7.496 -11.724 1.00 91.19 139 ALA A CA 1
ATOM 1038 C C . ALA A 1 139 ? 1.330 7.402 -13.097 1.00 91.19 139 ALA A C 1
ATOM 1040 O O . ALA A 1 139 ? 1.513 8.417 -13.763 1.00 91.19 139 ALA A O 1
ATOM 1041 N N . PHE A 1 140 ? 1.697 6.190 -13.522 1.00 92.06 140 PHE A N 1
ATOM 1042 C CA . PHE A 1 140 ? 2.505 5.964 -14.726 1.00 92.06 140 PHE A CA 1
ATOM 1043 C C . PHE A 1 140 ? 1.761 5.205 -15.835 1.00 92.06 140 PHE A C 1
ATOM 1045 O O . PHE A 1 140 ? 2.245 5.166 -16.963 1.00 92.06 140 PHE A O 1
ATOM 1052 N N . GLY A 1 141 ? 0.563 4.671 -15.551 1.00 87.31 141 GLY A N 1
ATOM 1053 C CA . GLY A 1 141 ? -0.280 3.876 -16.460 1.00 87.31 141 GLY A CA 1
ATOM 1054 C C . GLY A 1 141 ? -0.479 4.453 -17.853 1.00 87.31 141 GLY A C 1
ATOM 1055 O O . GLY A 1 141 ? -0.437 3.727 -18.841 1.00 87.31 141 GLY A O 1
ATOM 1056 N N . SER A 1 142 ? -0.711 5.760 -17.924 1.00 86.38 142 SER A N 1
ATOM 1057 C CA . SER A 1 142 ? -0.972 6.489 -19.167 1.00 86.38 142 SER A CA 1
ATOM 1058 C C . SER A 1 142 ? 0.236 7.265 -19.689 1.00 86.38 142 SER A C 1
ATOM 1060 O O . SER A 1 142 ? 0.099 7.973 -20.682 1.00 86.38 142 SER A O 1
ATOM 1062 N N . VAL A 1 143 ? 1.375 7.206 -18.992 1.00 90.00 143 VAL A N 1
ATOM 1063 C CA . VAL A 1 143 ? 2.559 8.021 -19.292 1.00 90.00 143 VAL A CA 1
ATOM 1064 C C . VAL A 1 143 ? 3.605 7.181 -20.008 1.00 90.00 143 VAL A C 1
ATOM 1066 O O . VAL A 1 143 ? 3.953 7.492 -21.142 1.00 90.00 143 VAL A O 1
ATOM 1069 N N . ASP A 1 144 ? 4.082 6.114 -19.362 1.00 88.81 144 ASP A N 1
ATOM 1070 C CA . ASP A 1 144 ? 5.140 5.263 -19.904 1.00 88.81 144 ASP A CA 1
ATOM 1071 C C . ASP A 1 144 ? 5.063 3.838 -19.311 1.00 88.81 144 ASP A C 1
ATOM 1073 O O . ASP A 1 144 ? 5.200 3.665 -18.090 1.00 88.81 144 ASP A O 1
ATOM 1077 N N . PRO A 1 145 ? 4.862 2.803 -20.149 1.00 85.81 145 PRO A N 1
ATOM 1078 C CA . PRO A 1 145 ? 4.870 1.408 -19.718 1.00 85.81 145 PRO A CA 1
ATOM 1079 C C . PRO A 1 145 ? 6.183 0.948 -19.066 1.00 85.81 145 PRO A C 1
ATOM 1081 O O . PRO A 1 145 ? 6.148 0.084 -18.185 1.00 85.81 145 PRO A O 1
ATOM 1084 N N . GLU A 1 146 ? 7.336 1.500 -19.455 1.00 86.94 146 GLU A N 1
ATOM 1085 C CA . GLU A 1 146 ? 8.626 1.102 -18.879 1.00 86.94 146 GLU A CA 1
ATOM 1086 C C . GLU A 1 146 ? 8.767 1.576 -17.431 1.00 86.94 146 GLU A C 1
ATOM 1088 O O . GLU A 1 146 ? 9.197 0.81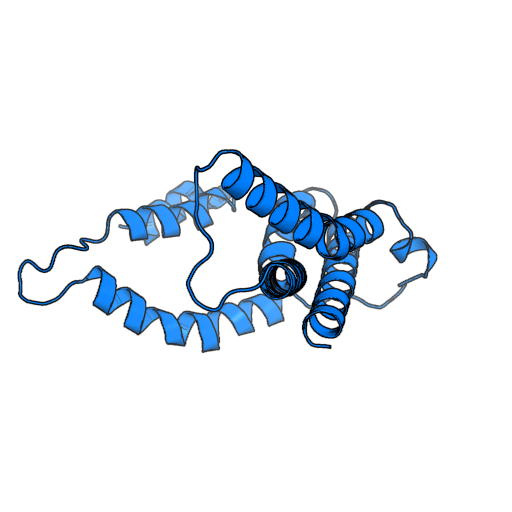1 -16.561 1.00 86.94 146 GLU A O 1
ATOM 1093 N N . LEU A 1 147 ? 8.311 2.798 -17.130 1.00 89.62 147 LEU A N 1
ATOM 1094 C CA . LEU A 1 147 ? 8.312 3.338 -15.767 1.00 89.62 147 LEU A CA 1
ATOM 1095 C C . LEU A 1 147 ? 7.458 2.496 -14.815 1.00 89.62 147 LEU A C 1
ATOM 1097 O O . LEU A 1 147 ? 7.814 2.338 -13.648 1.00 89.62 147 LEU A O 1
ATOM 1101 N N . ILE A 1 148 ? 6.361 1.907 -15.299 1.00 91.81 148 ILE A N 1
ATOM 1102 C CA . ILE A 1 148 ? 5.524 1.005 -14.497 1.00 91.81 148 ILE A CA 1
ATOM 1103 C C . ILE A 1 148 ? 6.304 -0.247 -14.098 1.00 91.81 148 ILE A C 1
ATOM 1105 O O . ILE A 1 148 ? 6.218 -0.670 -12.945 1.00 91.81 148 ILE A O 1
ATOM 1109 N N . ASN A 1 149 ? 7.058 -0.849 -15.021 1.00 90.25 149 ASN A N 1
ATOM 1110 C CA . ASN A 1 149 ? 7.852 -2.041 -14.718 1.00 90.25 149 ASN A CA 1
ATOM 1111 C C . ASN A 1 149 ? 8.927 -1.730 -13.671 1.00 90.25 149 ASN A C 1
ATOM 1113 O O . ASN A 1 149 ? 9.023 -2.438 -12.668 1.00 90.25 149 ASN A O 1
ATOM 1117 N N . TRP A 1 150 ? 9.656 -0.623 -13.837 1.00 91.56 150 TRP A N 1
ATOM 1118 C CA . TRP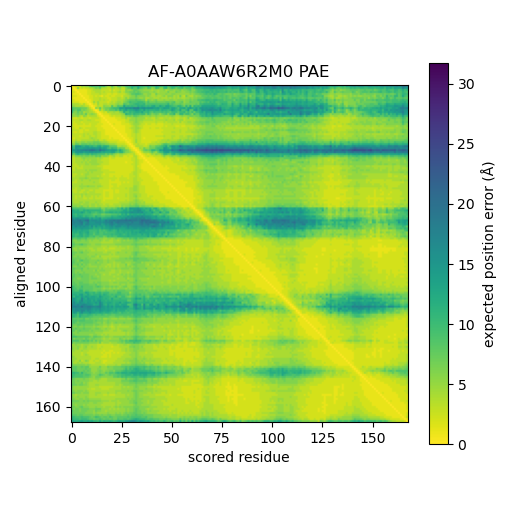 A 1 150 ? 10.645 -0.166 -12.859 1.00 91.56 150 TRP A CA 1
ATOM 1119 C C . TRP A 1 150 ? 10.023 0.171 -11.501 1.00 91.56 150 TRP A C 1
ATOM 1121 O O . TRP A 1 150 ? 10.550 -0.234 -10.462 1.00 91.56 150 TRP A O 1
ATOM 1131 N N . ALA A 1 151 ? 8.865 0.837 -11.485 1.00 93.56 151 ALA A N 1
ATOM 1132 C CA . ALA A 1 151 ? 8.135 1.117 -10.256 1.00 93.56 151 ALA A CA 1
ATOM 1133 C C . ALA A 1 151 ? 7.723 -0.176 -9.542 1.00 93.56 151 ALA A C 1
ATOM 1135 O O . ALA A 1 151 ? 7.956 -0.311 -8.342 1.00 93.56 151 ALA A O 1
ATOM 1136 N N . LYS A 1 152 ? 7.167 -1.155 -10.267 1.00 92.56 152 LYS A N 1
ATOM 1137 C CA . LYS A 1 152 ? 6.800 -2.457 -9.695 1.00 92.56 152 LYS A CA 1
ATOM 1138 C C . LYS A 1 152 ? 8.019 -3.184 -9.122 1.00 92.56 152 LYS A C 1
ATOM 1140 O O . LYS A 1 152 ? 7.918 -3.688 -8.008 1.00 92.56 152 LYS A O 1
ATOM 1145 N N . LEU A 1 153 ? 9.167 -3.191 -9.809 1.00 92.50 153 LEU A N 1
ATOM 1146 C CA . LEU A 1 153 ? 10.408 -3.770 -9.269 1.00 92.50 153 LEU A CA 1
ATOM 1147 C C . LEU A 1 153 ? 10.841 -3.084 -7.971 1.00 92.50 153 LEU A C 1
ATOM 1149 O O . LEU A 1 153 ? 11.076 -3.766 -6.976 1.00 92.50 153 LEU A O 1
ATOM 1153 N N . GLY A 1 154 ? 10.887 -1.749 -7.952 1.00 93.81 154 GLY A N 1
ATOM 1154 C CA . GLY A 1 154 ? 11.234 -0.988 -6.749 1.00 93.81 154 GLY A CA 1
ATOM 1155 C C . GLY A 1 154 ? 10.283 -1.273 -5.582 1.00 93.81 154 GLY A C 1
ATOM 1156 O O . GLY A 1 154 ? 10.724 -1.483 -4.453 1.00 93.81 154 GLY A O 1
ATOM 1157 N N . ILE A 1 155 ? 8.976 -1.363 -5.854 1.00 95.38 155 ILE A N 1
ATOM 1158 C CA . ILE A 1 155 ? 7.961 -1.703 -4.848 1.00 95.38 155 ILE A CA 1
ATOM 1159 C C . ILE A 1 155 ? 8.171 -3.121 -4.316 1.00 95.38 155 ILE A C 1
ATOM 1161 O O . ILE A 1 155 ? 8.072 -3.321 -3.106 1.00 95.38 155 ILE A O 1
ATOM 1165 N N . LEU A 1 156 ? 8.440 -4.098 -5.186 1.00 93.31 156 LEU A N 1
ATOM 1166 C CA . LEU A 1 156 ? 8.667 -5.491 -4.796 1.00 93.31 156 LEU A CA 1
ATOM 1167 C C . LEU A 1 156 ? 9.906 -5.616 -3.908 1.00 93.31 156 LEU A C 1
ATOM 1169 O O . LEU A 1 156 ? 9.813 -6.159 -2.809 1.00 93.31 156 LEU A O 1
ATOM 1173 N N . VAL A 1 157 ? 11.036 -5.052 -4.342 1.00 93.25 157 VAL A N 1
ATOM 1174 C CA . VAL A 1 157 ? 12.298 -5.076 -3.586 1.00 93.25 157 VAL A CA 1
ATOM 1175 C C . VAL A 1 157 ? 12.148 -4.355 -2.249 1.00 93.25 157 VAL A C 1
ATOM 1177 O O . VAL A 1 157 ? 12.540 -4.899 -1.216 1.00 93.25 157 VAL A O 1
ATOM 1180 N N . GLY A 1 158 ? 11.538 -3.166 -2.246 1.00 94.56 158 GLY A N 1
ATOM 1181 C CA . GLY A 1 158 ? 11.288 -2.398 -1.028 1.00 94.56 158 GLY A CA 1
ATOM 1182 C C . GLY A 1 158 ? 10.355 -3.133 -0.065 1.00 94.56 158 GLY A C 1
ATOM 1183 O O . GLY A 1 158 ? 10.664 -3.248 1.114 1.00 94.56 158 GLY A O 1
ATOM 1184 N N . SER A 1 159 ? 9.256 -3.704 -0.566 1.00 94.88 159 SER A N 1
ATOM 1185 C CA . SER A 1 159 ? 8.274 -4.410 0.269 1.00 94.88 159 SER A CA 1
ATOM 1186 C C . SER A 1 159 ? 8.837 -5.702 0.861 1.00 94.88 159 SER A C 1
ATOM 1188 O O . SER A 1 159 ? 8.589 -5.975 2.031 1.00 94.88 159 SER A O 1
ATOM 1190 N N . ILE A 1 160 ? 9.599 -6.488 0.088 1.00 94.44 160 ILE A N 1
ATOM 1191 C CA . ILE A 1 160 ? 10.240 -7.718 0.583 1.00 94.44 160 ILE A CA 1
ATOM 1192 C C . ILE A 1 160 ? 11.315 -7.371 1.613 1.00 94.44 160 ILE A C 1
ATOM 1194 O O . ILE A 1 160 ? 11.334 -7.966 2.687 1.00 94.44 160 ILE A O 1
ATOM 1198 N N . SER A 1 161 ? 12.160 -6.375 1.329 1.00 94.75 161 SER A N 1
ATOM 1199 C CA . SER A 1 161 ? 13.175 -5.903 2.281 1.00 94.75 161 SER A CA 1
ATOM 1200 C C . SER A 1 161 ? 12.537 -5.438 3.592 1.00 94.75 161 SER A C 1
ATOM 1202 O O . SER A 1 161 ? 12.952 -5.884 4.659 1.00 94.75 161 SER A O 1
ATOM 1204 N N . SER A 1 162 ? 11.482 -4.616 3.527 1.00 94.50 162 SER A N 1
ATOM 1205 C CA . SER A 1 162 ? 10.742 -4.167 4.713 1.00 94.50 162 SER A CA 1
ATOM 1206 C C . SER A 1 162 ? 10.060 -5.317 5.453 1.00 94.50 162 SER A C 1
ATOM 1208 O O . SER A 1 162 ? 10.030 -5.311 6.678 1.00 94.50 162 SER A O 1
ATOM 1210 N N . ALA A 1 163 ? 9.531 -6.318 4.745 1.00 94.38 163 ALA A N 1
ATOM 1211 C CA . ALA A 1 163 ? 8.915 -7.482 5.374 1.00 94.38 163 ALA A CA 1
ATOM 1212 C C . ALA A 1 163 ? 9.937 -8.336 6.135 1.00 94.38 163 ALA A C 1
ATOM 1214 O O . ALA A 1 163 ? 9.662 -8.745 7.257 1.00 94.38 163 ALA A O 1
ATOM 1215 N N . VAL A 1 164 ? 11.117 -8.573 5.553 1.00 94.88 164 VAL A N 1
ATOM 1216 C CA . VAL A 1 164 ? 12.191 -9.339 6.203 1.00 94.88 164 VAL A CA 1
ATOM 1217 C C . VAL A 1 164 ? 12.740 -8.577 7.408 1.00 94.88 164 VAL A C 1
ATOM 1219 O O . VAL A 1 164 ? 12.784 -9.135 8.498 1.00 94.88 164 VAL A O 1
ATOM 1222 N N . ILE A 1 165 ? 13.090 -7.299 7.229 1.00 93.50 165 ILE A N 1
ATOM 1223 C CA . ILE A 1 165 ? 13.676 -6.463 8.289 1.00 93.50 165 ILE A CA 1
ATOM 1224 C C . ILE A 1 165 ? 12.667 -6.178 9.407 1.00 93.50 165 ILE A C 1
ATOM 1226 O O . ILE A 1 165 ? 13.042 -6.110 10.568 1.00 93.50 165 ILE A O 1
ATOM 1230 N N . GLY A 1 166 ? 11.388 -5.987 9.079 1.00 90.00 166 GLY A N 1
ATOM 1231 C CA . GLY A 1 166 ? 10.343 -5.733 10.074 1.00 90.00 166 GLY A CA 1
ATOM 1232 C C . GLY A 1 166 ? 9.914 -6.979 10.849 1.00 90.00 166 GLY A C 1
ATOM 1233 O O . GLY A 1 166 ? 9.288 -6.845 11.898 1.00 90.00 166 GLY A O 1
ATOM 1234 N N . TYR A 1 167 ? 10.208 -8.171 10.324 1.00 90.25 167 TYR A N 1
ATOM 1235 C CA . TYR A 1 167 ? 9.919 -9.444 10.982 1.00 90.25 167 TYR A CA 1
ATOM 1236 C C . TYR A 1 167 ? 11.073 -9.936 11.870 1.00 90.25 167 TYR A C 1
ATOM 1238 O O . TYR A 1 167 ? 10.806 -10.587 12.879 1.00 90.25 167 TYR A O 1
ATOM 1246 N N . SER A 1 168 ? 12.327 -9.653 11.489 1.00 83.31 168 SER A N 1
ATOM 1247 C CA . SER A 1 168 ? 13.538 -9.984 12.261 1.00 83.31 168 SER A CA 1
ATOM 1248 C C . SER A 1 168 ? 13.732 -9.083 13.475 1.00 83.31 168 SER A C 1
ATOM 1250 O O . SER A 1 168 ? 14.069 -9.623 14.549 1.00 83.31 168 SER A O 1
#

InterPro domains:
  IPR004670 Na+/H+ antiporter NhaA [PF06965] (1-167)
  IPR004670 Na+/H+ antiporter NhaA [PTHR30341] (1-168)
  IPR004670 Na+/H+ antiporter NhaA [TIGR00773] (1-168)
  IPR023171 Na+/H+ antiporter domain superfamily [G3DSA:1.20.1530.10] (1-168)

Solvent-accessible surface area (backbone atoms only — not comparable to full-atom values): 9070 Å² total; per-residue (Å²): 108,57,68,58,53,23,64,74,34,45,92,65,55,63,52,28,56,48,34,55,54,52,44,58,73,69,43,57,61,70,57,85,78,87,52,30,62,36,61,52,48,51,64,62,44,48,60,49,42,66,70,45,49,49,52,52,48,40,60,72,63,67,68,62,83,70,78,86,73,44,74,70,60,52,70,29,72,63,15,41,50,42,22,45,43,22,48,48,43,31,20,52,49,46,42,50,52,52,51,48,33,47,75,70,65,76,49,78,82,60,90,96,64,50,74,67,55,51,37,37,51,15,20,45,67,9,50,38,48,68,64,46,46,52,50,40,46,71,73,25,60,89,74,39,71,66,59,36,48,45,43,45,50,15,37,50,54,16,17,51,51,14,46,53,64,40,68,107